Protein AF-A0A4D4LGY1-F1 (afdb_monomer_lite)

Organism: Streptomyces violaceusniger (NCBI:txid68280)

Sequence (122 aa):
MWTHLVQRSRDEGATWTLACTGMALPALASASRWLAARYPGDAFDVHAEILSGFLSALADIDLNRPRVLVRLRWAAYRAGHAALAEALDAPTPVASGFHSSPPRPRGAIRTSSWPRQSASRS

pLDDT: mean 86.3, std 14.84, range [43.88, 98.12]

Structure (mmCIF, N/CA/C/O backbone):
data_AF-A0A4D4LGY1-F1
#
_entry.id   AF-A0A4D4LGY1-F1
#
loop_
_atom_site.group_PDB
_atom_site.id
_atom_site.type_symbol
_atom_site.label_atom_id
_atom_site.label_alt_id
_atom_site.label_comp_id
_atom_site.label_asym_id
_atom_site.label_entity_id
_atom_site.label_seq_id
_atom_site.pdbx_PDB_ins_code
_atom_site.Cartn_x
_atom_site.Cartn_y
_atom_site.Cartn_z
_atom_site.occupancy
_atom_site.B_iso_or_equiv
_atom_site.auth_seq_id
_atom_site.auth_comp_id
_atom_site.auth_asym_id
_atom_site.auth_atom_id
_atom_site.pdbx_PDB_model_num
ATOM 1 N N . MET A 1 1 ? -4.834 5.934 18.094 1.00 85.62 1 MET A N 1
ATOM 2 C CA . MET A 1 1 ? -5.336 6.696 16.927 1.00 85.62 1 MET A CA 1
ATOM 3 C C . MET A 1 1 ? -5.499 5.814 15.690 1.00 85.62 1 MET A C 1
ATOM 5 O O . MET A 1 1 ? -6.635 5.537 15.346 1.00 85.62 1 MET A O 1
ATOM 9 N N . TRP A 1 2 ? -4.426 5.308 15.062 1.00 93.56 2 TRP A N 1
ATOM 10 C CA . TRP A 1 2 ? -4.525 4.492 13.832 1.00 93.56 2 TRP A CA 1
ATOM 11 C C . TRP A 1 2 ? -5.443 3.274 13.942 1.00 93.56 2 TRP A C 1
ATOM 13 O O . TRP A 1 2 ? -6.208 3.028 13.025 1.00 93.56 2 TRP A O 1
ATOM 23 N N . THR A 1 3 ? -5.444 2.577 15.077 1.00 94.12 3 THR A N 1
ATOM 24 C CA . THR A 1 3 ? -6.371 1.467 15.339 1.00 94.12 3 THR A CA 1
ATOM 25 C C . THR A 1 3 ? -7.833 1.832 15.074 1.00 94.12 3 THR A C 1
ATOM 27 O O . THR A 1 3 ? -8.534 1.086 14.405 1.00 94.12 3 THR A O 1
ATOM 30 N N . HIS A 1 4 ? -8.273 3.007 15.533 1.00 93.44 4 HIS A N 1
ATOM 31 C CA . HIS A 1 4 ? -9.646 3.461 15.330 1.00 93.44 4 HIS A CA 1
ATOM 32 C C . HIS A 1 4 ? -9.931 3.769 13.855 1.00 93.44 4 HIS A C 1
ATOM 34 O O . HIS A 1 4 ? -10.965 3.373 13.341 1.00 93.44 4 HIS A O 1
ATOM 40 N N . LEU A 1 5 ? -8.997 4.412 13.152 1.00 93.81 5 LEU A N 1
ATOM 41 C CA . LEU A 1 5 ? -9.151 4.727 11.728 1.00 93.81 5 LEU A CA 1
ATOM 42 C C . LEU A 1 5 ? -9.243 3.471 10.861 1.00 93.81 5 LEU A C 1
ATOM 44 O O . LEU A 1 5 ? -10.099 3.394 9.986 1.00 93.81 5 LEU A O 1
ATOM 48 N N . VAL A 1 6 ? -8.392 2.479 11.134 1.00 95.06 6 VAL A N 1
ATOM 49 C CA . VAL A 1 6 ? -8.434 1.194 10.430 1.00 95.06 6 VAL A CA 1
ATOM 50 C C . VAL A 1 6 ? -9.745 0.467 10.722 1.00 95.06 6 VAL A C 1
ATOM 52 O O . VAL A 1 6 ? -10.345 -0.079 9.804 1.00 95.06 6 VAL A O 1
ATOM 55 N N . GLN A 1 7 ? -10.230 0.512 11.966 1.00 95.75 7 GLN A N 1
ATOM 56 C CA . GLN A 1 7 ? -11.525 -0.070 12.316 1.00 95.75 7 GLN A CA 1
ATOM 57 C C . GLN A 1 7 ? -12.671 0.591 11.530 1.00 95.75 7 GLN A C 1
ATOM 59 O O . GLN A 1 7 ? -13.415 -0.098 10.843 1.00 95.75 7 GLN A O 1
ATOM 64 N N . ARG A 1 8 ? -12.742 1.929 11.515 1.00 95.62 8 ARG A N 1
ATOM 65 C CA . ARG A 1 8 ? -13.736 2.687 10.727 1.00 95.62 8 ARG A CA 1
ATOM 66 C C . ARG A 1 8 ? -13.618 2.401 9.225 1.00 95.62 8 ARG A C 1
ATOM 68 O O . ARG A 1 8 ? -14.619 2.261 8.535 1.00 95.62 8 ARG A O 1
ATOM 75 N N . SER A 1 9 ? -12.396 2.233 8.717 1.00 96.06 9 SER A N 1
ATOM 76 C CA . SER A 1 9 ? -12.151 1.825 7.327 1.00 96.06 9 SER A CA 1
ATOM 77 C C . SER A 1 9 ? -12.774 0.477 6.976 1.00 96.06 9 SER A C 1
ATOM 79 O O . SER A 1 9 ? -13.243 0.318 5.852 1.00 96.06 9 SER A O 1
ATOM 81 N N . ARG A 1 10 ? -12.773 -0.481 7.908 1.00 95.00 10 ARG A N 1
ATOM 82 C CA . ARG A 1 10 ? -13.371 -1.809 7.714 1.00 95.00 10 ARG A CA 1
ATOM 83 C C . ARG A 1 10 ? -14.887 -1.782 7.859 1.00 95.00 10 ARG A C 1
ATOM 85 O O . ARG A 1 10 ? -15.572 -2.447 7.092 1.00 95.00 10 ARG A O 1
ATOM 92 N N . ASP A 1 11 ? -15.389 -0.990 8.801 1.00 95.62 11 ASP A N 1
ATOM 93 C CA . ASP A 1 11 ? -16.814 -0.966 9.139 1.00 95.62 11 ASP A CA 1
ATOM 94 C C . ASP A 1 11 ? -17.641 -0.095 8.174 1.00 95.62 11 ASP A C 1
ATOM 96 O O . ASP A 1 11 ? -18.798 -0.397 7.899 1.00 95.62 11 ASP A O 1
ATOM 100 N N . GLU A 1 12 ? -17.063 0.984 7.637 1.00 91.50 12 GLU A N 1
ATOM 101 C CA . GLU A 1 12 ? -17.777 1.977 6.812 1.00 91.50 12 GLU A CA 1
ATOM 102 C C . GLU A 1 12 ? -17.225 2.129 5.389 1.00 91.50 12 GLU A C 1
ATOM 104 O O . GLU A 1 12 ? -17.763 2.891 4.582 1.00 91.50 12 GLU A O 1
ATOM 109 N N . GLY A 1 13 ? -16.143 1.426 5.057 1.00 87.75 13 GLY A N 1
ATOM 110 C CA . GLY A 1 13 ? -15.651 1.310 3.688 1.00 87.75 13 GLY A CA 1
ATOM 111 C C . GLY A 1 13 ? -14.956 2.561 3.132 1.00 87.75 13 GLY A C 1
ATOM 112 O O . GLY A 1 13 ? -13.971 3.063 3.688 1.00 87.75 13 GLY A O 1
ATOM 113 N N . ALA A 1 14 ? -15.401 3.015 1.954 1.00 89.88 14 ALA A N 1
ATOM 114 C CA . ALA A 1 14 ? -14.597 3.832 1.037 1.00 89.88 14 ALA A CA 1
ATOM 115 C C . ALA A 1 14 ? -14.136 5.183 1.615 1.00 89.88 14 ALA A C 1
ATOM 117 O O . ALA A 1 14 ? -12.968 5.542 1.473 1.00 89.88 14 ALA A O 1
ATOM 118 N N . THR A 1 15 ? -15.008 5.916 2.312 1.00 96.25 15 THR A N 1
ATOM 119 C CA . THR A 1 15 ? -14.673 7.236 2.879 1.00 96.25 15 THR A CA 1
ATOM 120 C C . THR A 1 15 ? -13.505 7.153 3.859 1.00 96.25 15 THR A C 1
ATOM 122 O O . THR A 1 15 ? -12.546 7.921 3.774 1.00 96.25 15 THR A O 1
ATOM 125 N N . TRP A 1 16 ? -13.548 6.182 4.770 1.00 95.94 16 TRP A N 1
ATOM 126 C CA . TRP A 1 16 ? -12.503 5.994 5.773 1.00 95.94 16 TRP A CA 1
ATOM 127 C C . TRP A 1 16 ? -11.244 5.349 5.196 1.00 95.94 16 TRP A C 1
ATOM 129 O O . TRP A 1 16 ? -10.143 5.661 5.650 1.00 95.94 16 TRP A O 1
ATOM 139 N N . THR A 1 17 ? -11.383 4.543 4.141 1.00 96.25 17 THR A N 1
ATOM 140 C CA . THR A 1 17 ? -10.246 4.034 3.358 1.00 96.25 17 THR A CA 1
ATOM 141 C C . THR A 1 17 ? -9.466 5.185 2.721 1.00 96.25 17 THR A C 1
ATOM 143 O O . THR A 1 17 ? -8.239 5.259 2.842 1.00 96.25 17 THR A O 1
ATOM 146 N N . LEU A 1 18 ? -10.165 6.142 2.104 1.00 96.19 18 LEU A N 1
ATOM 147 C CA . LEU A 1 18 ? -9.549 7.341 1.535 1.00 96.19 18 LEU A CA 1
ATOM 148 C C . LEU A 1 18 ? -8.962 8.252 2.617 1.00 96.19 18 LEU A C 1
ATOM 150 O O . LEU A 1 18 ? -7.866 8.774 2.427 1.00 96.19 18 LEU A O 1
ATOM 154 N N . ALA A 1 19 ? -9.617 8.387 3.774 1.00 95.94 19 ALA A N 1
ATOM 155 C CA . ALA A 1 19 ? -9.066 9.133 4.906 1.00 95.94 19 ALA A CA 1
ATOM 156 C C . ALA A 1 19 ? -7.750 8.516 5.419 1.00 95.94 19 ALA A C 1
ATOM 158 O O . ALA A 1 19 ? -6.766 9.229 5.630 1.00 95.94 19 ALA A O 1
ATOM 159 N N . CYS A 1 20 ? -7.701 7.186 5.568 1.00 96.12 20 CYS A N 1
ATOM 160 C CA . CYS A 1 20 ? -6.483 6.461 5.935 1.00 96.12 20 CYS A CA 1
ATOM 161 C C . CYS A 1 20 ? -5.384 6.652 4.888 1.00 96.12 20 CYS A C 1
ATOM 163 O O . CYS A 1 20 ? -4.240 6.936 5.245 1.00 96.12 20 CYS A O 1
ATOM 165 N N . THR A 1 21 ? -5.741 6.537 3.607 1.00 96.38 21 THR A N 1
ATOM 166 C CA . THR A 1 21 ? -4.818 6.732 2.483 1.00 96.38 21 THR A CA 1
ATOM 167 C C . THR A 1 21 ? -4.246 8.146 2.501 1.00 96.38 21 THR A C 1
ATOM 169 O O . THR A 1 21 ? -3.029 8.307 2.501 1.00 96.38 21 THR A O 1
ATOM 172 N N . GLY A 1 22 ? -5.100 9.167 2.628 1.00 96.12 22 GLY A N 1
ATOM 173 C CA . GLY A 1 22 ? -4.718 10.577 2.710 1.00 96.12 22 GLY A CA 1
ATOM 174 C C . GLY A 1 22 ? -3.759 10.871 3.863 1.00 96.12 22 GLY A C 1
ATOM 175 O O . GLY A 1 22 ? -2.732 11.516 3.668 1.00 96.12 22 GLY A O 1
ATOM 176 N N . MET A 1 23 ? -4.031 10.331 5.053 1.00 96.44 23 MET A N 1
ATOM 177 C CA . MET A 1 23 ? -3.129 10.470 6.202 1.00 96.44 23 MET A CA 1
ATOM 178 C C . MET A 1 23 ? -1.806 9.714 6.031 1.00 96.44 23 MET A C 1
ATOM 180 O O . MET A 1 23 ? -0.787 10.125 6.587 1.00 96.44 23 MET A O 1
ATOM 184 N N . ALA A 1 24 ? -1.799 8.616 5.273 1.00 95.56 24 ALA A N 1
ATOM 185 C CA . ALA A 1 24 ? -0.593 7.852 4.978 1.00 95.56 24 ALA A CA 1
ATOM 186 C C . ALA A 1 24 ? 0.229 8.441 3.816 1.00 95.56 24 ALA A C 1
ATOM 188 O O . ALA A 1 24 ? 1.406 8.096 3.692 1.00 95.56 24 ALA A O 1
ATOM 189 N N . LEU A 1 25 ? -0.333 9.346 2.999 1.00 95.44 25 LEU A N 1
ATOM 190 C CA . LEU A 1 25 ? 0.313 9.884 1.793 1.00 95.44 25 LEU A CA 1
ATOM 191 C C . LEU A 1 25 ? 1.747 10.380 2.008 1.00 95.44 25 LEU A C 1
ATOM 193 O O . LEU A 1 25 ? 2.595 10.008 1.202 1.00 95.44 25 LEU A O 1
ATOM 197 N N . PRO A 1 26 ? 2.095 11.139 3.066 1.00 93.25 26 PRO A N 1
ATOM 198 C CA . PRO A 1 26 ? 3.478 11.578 3.257 1.00 93.25 26 PRO A CA 1
ATOM 199 C C . PRO A 1 26 ? 4.456 10.403 3.410 1.00 93.25 26 PRO A C 1
ATOM 201 O O . PRO A 1 26 ? 5.582 10.434 2.909 1.00 93.25 26 PRO A O 1
ATOM 204 N N . ALA A 1 27 ? 4.018 9.333 4.080 1.00 90.62 27 ALA A N 1
ATOM 205 C CA . ALA A 1 27 ? 4.812 8.126 4.259 1.00 90.62 27 ALA A CA 1
ATOM 206 C C . ALA A 1 27 ? 4.909 7.302 2.968 1.00 90.62 27 ALA A C 1
ATOM 208 O O . ALA A 1 27 ? 5.993 6.803 2.657 1.00 90.62 27 ALA A O 1
ATOM 209 N N . LEU A 1 28 ? 3.806 7.192 2.223 1.00 93.19 28 LEU A N 1
ATOM 210 C CA . LEU A 1 28 ? 3.756 6.490 0.941 1.00 93.19 28 LEU A CA 1
ATOM 211 C C . LEU A 1 28 ? 4.593 7.219 -0.113 1.00 93.19 28 LEU A C 1
ATOM 213 O O . LEU A 1 28 ? 5.465 6.603 -0.706 1.00 93.19 28 LEU A O 1
ATOM 217 N N . ALA A 1 29 ? 4.450 8.540 -0.247 1.00 94.06 29 ALA A N 1
ATOM 218 C CA . ALA A 1 29 ? 5.216 9.362 -1.183 1.00 94.06 29 ALA A CA 1
ATOM 219 C C . ALA A 1 29 ? 6.733 9.238 -0.967 1.00 94.06 29 ALA A C 1
ATOM 221 O O . ALA A 1 29 ? 7.502 9.188 -1.925 1.00 94.06 29 ALA A O 1
ATOM 222 N N . SER A 1 30 ? 7.181 9.142 0.289 1.00 93.12 30 SER A N 1
ATOM 223 C CA . SER A 1 30 ? 8.588 8.883 0.612 1.00 93.12 30 SER A CA 1
ATOM 224 C C . SER A 1 30 ? 9.072 7.527 0.078 1.00 93.12 30 SER A C 1
ATOM 226 O O . SER A 1 30 ? 10.163 7.467 -0.488 1.00 93.12 30 SER A O 1
ATOM 228 N N . ALA A 1 31 ? 8.283 6.460 0.234 1.00 91.94 31 ALA A N 1
ATOM 229 C CA . ALA A 1 31 ? 8.618 5.133 -0.285 1.00 91.94 31 ALA A CA 1
ATOM 230 C C . ALA A 1 31 ? 8.547 5.089 -1.820 1.00 91.94 31 ALA A C 1
ATOM 232 O O . ALA A 1 31 ? 9.486 4.622 -2.460 1.00 91.94 31 ALA A O 1
ATOM 233 N N . SER A 1 32 ? 7.485 5.655 -2.397 1.00 93.00 32 SER A N 1
ATOM 234 C CA . SER A 1 32 ? 7.266 5.786 -3.837 1.00 93.00 32 SER A CA 1
ATOM 235 C C . SER A 1 32 ? 8.437 6.466 -4.526 1.00 93.00 32 SER A C 1
ATOM 237 O O . SER A 1 32 ? 8.997 5.903 -5.454 1.00 93.00 32 SER A O 1
ATOM 239 N N . ARG A 1 33 ? 8.900 7.618 -4.024 1.00 94.69 33 ARG A N 1
ATOM 240 C CA . ARG A 1 33 ? 10.061 8.317 -4.600 1.00 94.69 33 ARG A CA 1
ATOM 241 C C . ARG A 1 33 ? 11.331 7.467 -4.592 1.00 94.69 33 ARG A C 1
ATOM 243 O O . ARG A 1 33 ? 12.112 7.534 -5.535 1.00 94.69 33 ARG A O 1
ATOM 250 N N . TRP A 1 34 ? 11.560 6.699 -3.528 1.00 94.69 34 TRP A N 1
ATOM 251 C CA . TRP A 1 34 ? 12.754 5.861 -3.414 1.00 94.69 34 TRP A CA 1
ATOM 252 C C . TRP A 1 34 ? 12.699 4.646 -4.349 1.00 94.69 34 TRP A C 1
ATOM 254 O O . TRP A 1 34 ? 13.708 4.331 -4.984 1.00 94.69 34 TRP A O 1
ATOM 264 N N . LEU A 1 35 ? 11.537 3.995 -4.448 1.00 93.44 35 LEU A N 1
ATOM 265 C CA . LEU A 1 35 ? 11.321 2.827 -5.305 1.00 93.44 35 LEU A CA 1
ATOM 266 C C . LEU A 1 35 ? 11.258 3.208 -6.789 1.00 93.44 35 LEU A C 1
ATOM 268 O O . LEU A 1 35 ? 11.963 2.608 -7.592 1.00 93.44 35 LEU A O 1
ATOM 272 N N . ALA A 1 36 ? 10.504 4.250 -7.145 1.00 94.06 36 ALA A N 1
ATOM 273 C CA . ALA A 1 36 ? 10.376 4.731 -8.521 1.00 94.06 36 ALA A CA 1
ATOM 274 C C . ALA A 1 36 ? 11.726 5.135 -9.128 1.00 94.06 36 ALA A C 1
ATOM 276 O O . ALA A 1 36 ? 11.979 4.862 -10.292 1.00 94.06 36 ALA A O 1
ATOM 277 N N . ALA A 1 37 ? 12.638 5.705 -8.332 1.00 94.62 37 ALA A N 1
ATOM 278 C CA . ALA A 1 37 ? 13.987 6.043 -8.793 1.00 94.62 37 ALA A CA 1
ATOM 279 C C . ALA A 1 37 ? 14.846 4.823 -9.193 1.00 94.62 37 ALA A C 1
ATOM 281 O O . ALA A 1 37 ? 15.921 5.001 -9.759 1.00 94.62 37 ALA A O 1
ATOM 282 N N . ARG A 1 38 ? 14.418 3.602 -8.850 1.00 93.12 38 ARG A N 1
ATOM 283 C CA . ARG A 1 38 ? 15.118 2.336 -9.128 1.00 93.12 38 ARG A CA 1
ATOM 284 C C . ARG A 1 38 ? 14.329 1.421 -10.062 1.00 93.12 38 ARG A C 1
ATOM 286 O O . ARG A 1 38 ? 14.852 0.382 -10.449 1.00 93.12 38 ARG A O 1
ATOM 293 N N . TYR A 1 39 ? 13.088 1.779 -10.382 1.00 90.94 39 TYR A N 1
ATOM 294 C CA . TYR A 1 39 ? 12.192 0.938 -11.157 1.00 90.94 39 TYR A CA 1
ATOM 295 C C . TYR A 1 39 ? 12.523 1.053 -12.654 1.00 90.94 39 TYR A C 1
ATOM 297 O O . TYR A 1 39 ? 12.628 2.174 -13.151 1.00 90.94 39 TYR A O 1
ATOM 305 N N . PRO A 1 40 ? 12.715 -0.067 -13.377 1.00 89.12 40 PRO A N 1
ATOM 306 C CA . PRO A 1 40 ? 13.134 -0.035 -14.781 1.00 89.12 40 PRO A CA 1
ATOM 307 C C . PRO A 1 40 ? 11.997 0.315 -15.761 1.00 89.12 40 PRO A C 1
ATOM 309 O O . PRO A 1 40 ? 12.275 0.632 -16.916 1.00 89.12 40 PRO A O 1
ATOM 312 N N . GLY A 1 41 ? 10.735 0.239 -15.317 1.00 88.50 41 GLY A N 1
ATOM 313 C CA . GLY A 1 41 ? 9.532 0.521 -16.109 1.00 88.50 41 GLY A CA 1
ATOM 314 C C . GLY A 1 41 ? 8.851 1.847 -15.756 1.00 88.50 41 GLY A C 1
ATOM 315 O O . GLY A 1 41 ? 9.494 2.799 -15.314 1.00 88.50 41 GLY A O 1
ATOM 316 N N . ASP A 1 42 ? 7.529 1.906 -15.936 1.00 90.88 42 ASP A N 1
ATOM 317 C CA . ASP A 1 42 ? 6.743 3.074 -15.544 1.00 90.88 42 ASP A CA 1
ATOM 318 C C . ASP A 1 42 ? 6.682 3.186 -14.010 1.00 90.88 42 ASP A C 1
ATOM 320 O O . ASP A 1 42 ? 6.361 2.235 -13.296 1.00 90.88 42 ASP A O 1
ATOM 324 N N . ALA A 1 43 ? 6.969 4.376 -13.479 1.00 91.62 43 ALA A N 1
ATOM 325 C CA . ALA A 1 43 ? 6.851 4.656 -12.053 1.00 91.62 43 ALA A CA 1
ATOM 326 C C . ALA A 1 43 ? 5.417 4.451 -11.530 1.00 91.62 43 ALA A C 1
ATOM 328 O O . ALA A 1 43 ? 5.232 4.181 -10.342 1.00 91.62 43 ALA A O 1
ATOM 329 N N . PHE A 1 44 ? 4.397 4.571 -12.387 1.00 93.56 44 PHE A N 1
ATOM 330 C CA . PHE A 1 44 ? 3.015 4.298 -11.998 1.00 93.56 44 PHE A CA 1
ATOM 331 C C . PHE A 1 44 ? 2.776 2.836 -11.614 1.00 93.56 44 PHE A C 1
ATOM 333 O O . PHE A 1 44 ? 1.983 2.603 -10.699 1.00 93.56 44 PHE A O 1
ATOM 340 N N . ASP A 1 45 ? 3.502 1.886 -12.206 1.00 93.75 45 ASP A N 1
ATOM 341 C CA . ASP A 1 45 ? 3.372 0.464 -11.874 1.00 93.75 45 ASP A CA 1
ATOM 342 C C . ASP A 1 45 ? 3.786 0.224 -10.417 1.00 93.75 45 ASP A C 1
ATOM 344 O O . ASP A 1 45 ? 3.015 -0.291 -9.607 1.00 93.75 45 ASP A O 1
ATOM 348 N N . VAL A 1 46 ? 4.962 0.720 -10.017 1.00 95.81 46 VAL A N 1
ATOM 349 C CA . VAL A 1 46 ? 5.416 0.576 -8.626 1.00 95.81 46 VAL A CA 1
ATOM 350 C C . VAL A 1 46 ? 4.573 1.400 -7.647 1.00 95.81 46 VAL A C 1
ATOM 352 O O . VAL A 1 46 ? 4.386 0.998 -6.499 1.00 95.81 46 VAL A O 1
ATOM 355 N N . HIS A 1 47 ? 4.018 2.542 -8.068 1.00 95.69 47 HIS A N 1
ATOM 356 C CA . HIS A 1 47 ? 3.077 3.301 -7.240 1.00 95.69 47 HIS A CA 1
ATOM 357 C C . HIS A 1 47 ? 1.785 2.522 -6.970 1.00 95.69 47 HIS A C 1
ATOM 359 O O . HIS A 1 47 ? 1.301 2.543 -5.833 1.00 95.69 47 HIS A O 1
ATOM 365 N N . ALA A 1 48 ? 1.247 1.842 -7.986 1.00 96.69 48 ALA A N 1
ATOM 366 C CA . ALA A 1 48 ? 0.062 1.006 -7.855 1.00 96.69 48 ALA A CA 1
ATOM 367 C C . ALA A 1 48 ? 0.312 -0.144 -6.874 1.00 96.69 48 ALA A C 1
ATOM 369 O O . ALA A 1 48 ? -0.498 -0.351 -5.973 1.00 96.69 48 ALA A O 1
ATOM 370 N N . GLU A 1 49 ? 1.470 -0.800 -6.952 1.00 97.88 49 GLU A N 1
ATOM 371 C CA . GLU A 1 49 ? 1.833 -1.896 -6.047 1.00 97.88 49 GLU A CA 1
ATOM 372 C C . GLU A 1 49 ? 2.034 -1.438 -4.596 1.00 97.88 49 GLU A C 1
ATOM 374 O O . GLU A 1 49 ? 1.567 -2.083 -3.654 1.00 97.88 49 GLU A O 1
ATOM 379 N N . ILE A 1 50 ? 2.647 -0.270 -4.381 1.00 97.94 50 ILE A N 1
ATOM 380 C CA . ILE A 1 50 ? 2.755 0.328 -3.039 1.00 97.94 50 ILE A CA 1
ATOM 381 C C . ILE A 1 50 ? 1.363 0.608 -2.459 1.00 97.94 50 ILE A C 1
ATOM 383 O O . ILE A 1 50 ? 1.101 0.295 -1.292 1.00 97.94 50 ILE A O 1
ATOM 387 N N . LEU A 1 51 ? 0.471 1.208 -3.253 1.00 97.38 51 LEU A N 1
ATOM 388 C CA . LEU A 1 51 ? -0.888 1.518 -2.817 1.00 97.38 51 LEU A CA 1
ATOM 389 C C . LEU A 1 51 ? -1.699 0.239 -2.569 1.00 97.38 51 LEU A C 1
ATOM 391 O O . LEU A 1 51 ? -2.365 0.133 -1.542 1.00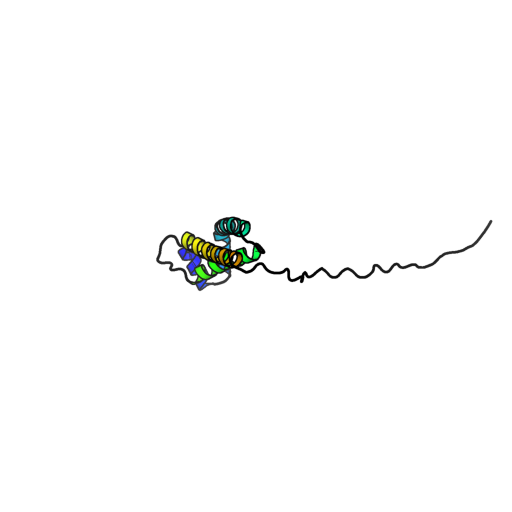 97.38 51 LEU A O 1
ATOM 395 N N . SER A 1 52 ? -1.588 -0.749 -3.454 1.00 97.88 52 SER A N 1
ATOM 396 C CA . SER A 1 52 ? -2.214 -2.066 -3.321 1.00 97.88 52 SER A CA 1
ATOM 397 C C . SER A 1 52 ? -1.773 -2.765 -2.032 1.00 97.88 52 SER A C 1
ATOM 399 O O . SER A 1 52 ? -2.609 -3.215 -1.244 1.00 97.88 52 SER A O 1
ATOM 401 N N . GLY A 1 53 ? -0.470 -2.754 -1.727 1.00 97.94 53 GLY A N 1
ATOM 402 C CA . GLY A 1 53 ? 0.072 -3.296 -0.480 1.00 97.94 53 GLY A CA 1
ATOM 403 C C . GLY A 1 53 ? -0.425 -2.568 0.772 1.00 97.94 53 GLY A C 1
ATOM 404 O O . GLY A 1 53 ? -0.674 -3.203 1.800 1.00 97.94 53 GLY A O 1
ATOM 405 N N . PHE A 1 54 ? -0.611 -1.246 0.702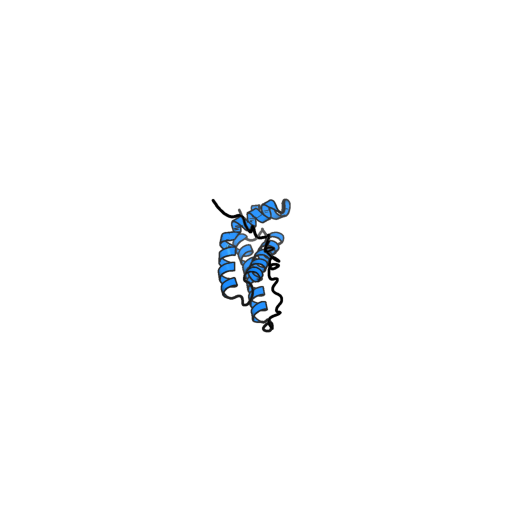 1.00 97.94 54 PHE A N 1
ATOM 406 C CA . PHE A 1 54 ? -1.226 -0.477 1.786 1.00 97.94 54 PHE A CA 1
ATOM 407 C C . PHE A 1 54 ? -2.693 -0.868 2.003 1.00 97.94 54 PHE A C 1
ATOM 409 O O . PHE A 1 54 ? -3.080 -1.142 3.139 1.00 97.94 54 PHE A O 1
ATOM 416 N N . LEU A 1 55 ? -3.495 -0.910 0.935 1.00 97.12 55 LEU A N 1
ATOM 417 C CA . LEU A 1 55 ? -4.926 -1.223 0.996 1.00 97.12 55 LEU A CA 1
ATOM 418 C C . LEU A 1 55 ? -5.176 -2.664 1.457 1.00 97.12 55 LEU A C 1
ATOM 420 O O . LEU A 1 55 ? -6.025 -2.894 2.316 1.00 97.12 55 LEU A O 1
ATOM 424 N N . SER A 1 56 ? -4.374 -3.613 0.974 1.00 97.69 56 SER A N 1
ATOM 425 C CA . SER A 1 56 ? -4.416 -5.009 1.423 1.00 97.69 56 SER A CA 1
ATOM 426 C C . SER A 1 56 ? -4.104 -5.114 2.918 1.00 97.69 56 SER A C 1
ATOM 428 O O . SER A 1 56 ? -4.830 -5.738 3.687 1.00 97.69 56 SER A O 1
ATOM 430 N N . ALA A 1 57 ? -3.061 -4.420 3.385 1.00 97.25 57 ALA A N 1
ATOM 431 C CA . ALA A 1 57 ? -2.741 -4.398 4.807 1.00 97.25 57 ALA A CA 1
ATOM 432 C C . ALA A 1 57 ? -3.821 -3.700 5.642 1.00 97.25 57 ALA A C 1
ATOM 434 O O . ALA A 1 57 ? -4.064 -4.104 6.775 1.00 97.25 57 ALA A O 1
ATOM 435 N N . LEU A 1 58 ? -4.479 -2.671 5.110 1.00 96.56 58 LEU A N 1
ATOM 436 C CA . LEU A 1 58 ? -5.574 -1.982 5.787 1.00 96.56 58 LEU A CA 1
ATOM 437 C C . LEU A 1 58 ? -6.738 -2.945 6.088 1.00 96.56 58 LEU A C 1
ATOM 439 O O . LEU A 1 58 ? -7.276 -2.929 7.201 1.00 96.56 58 LEU A O 1
ATOM 443 N N . ALA A 1 59 ? -7.052 -3.841 5.150 1.00 96.00 59 ALA A N 1
ATOM 444 C CA . ALA A 1 59 ? -8.071 -4.875 5.319 1.00 96.00 59 ALA A CA 1
ATOM 445 C C . ALA A 1 59 ? -7.708 -5.902 6.408 1.00 96.00 59 ALA A C 1
ATOM 447 O O . ALA A 1 59 ? -8.551 -6.201 7.251 1.00 96.00 59 ALA A O 1
ATOM 448 N N . ASP A 1 60 ? -6.442 -6.333 6.489 1.00 96.25 60 ASP A N 1
ATOM 449 C CA . ASP A 1 60 ? -6.089 -7.550 7.246 1.00 96.25 60 ASP A CA 1
ATOM 450 C C . ASP A 1 60 ? -5.194 -7.340 8.478 1.00 96.25 60 ASP A C 1
ATOM 452 O O . ASP A 1 60 ? -4.990 -8.254 9.278 1.00 96.25 60 ASP A O 1
ATOM 456 N N . ILE A 1 61 ? -4.626 -6.146 8.679 1.00 96.56 61 ILE A N 1
ATOM 457 C CA . ILE A 1 61 ? -3.666 -5.933 9.765 1.00 96.56 61 ILE A CA 1
ATOM 458 C C . ILE A 1 61 ? -4.259 -6.210 11.161 1.00 96.56 61 ILE A C 1
ATOM 460 O O . ILE A 1 61 ? -5.324 -5.714 11.527 1.00 96.56 61 ILE A O 1
ATOM 464 N N . ASP A 1 62 ? -3.532 -6.977 11.973 1.00 95.75 62 ASP A N 1
ATOM 465 C CA . ASP A 1 62 ? -3.876 -7.206 13.381 1.00 95.75 62 ASP A CA 1
ATOM 466 C C . ASP A 1 62 ? -3.732 -5.911 14.199 1.00 95.75 62 ASP A C 1
ATOM 468 O O . ASP A 1 62 ? -2.626 -5.372 14.334 1.00 95.75 62 ASP A O 1
ATOM 472 N N . LEU A 1 63 ? -4.846 -5.429 14.750 1.00 95.69 63 LEU A N 1
ATOM 473 C CA . LEU A 1 63 ? -4.940 -4.184 15.511 1.00 95.69 63 LEU A CA 1
ATOM 474 C C . LEU A 1 63 ? -4.530 -4.317 16.983 1.00 95.69 63 LEU A C 1
ATOM 476 O O . LEU A 1 63 ? -4.307 -3.294 17.634 1.00 95.69 63 LEU A O 1
ATOM 480 N N . ASN A 1 64 ? -4.368 -5.543 17.490 1.00 95.56 64 ASN A N 1
ATOM 481 C CA . ASN A 1 64 ? -3.933 -5.796 18.866 1.00 95.56 64 ASN A CA 1
ATOM 482 C C . ASN A 1 64 ? -2.427 -5.588 19.052 1.00 95.56 64 ASN A C 1
ATOM 484 O O . ASN A 1 64 ? -1.937 -5.494 20.177 1.00 95.56 64 ASN A O 1
ATOM 488 N N . ARG A 1 65 ? -1.668 -5.500 17.953 1.00 92.75 65 ARG A N 1
ATOM 489 C CA . 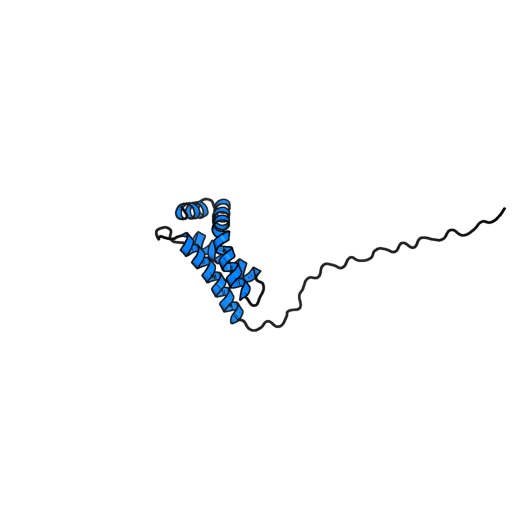ARG A 1 65 ? -0.229 -5.239 18.010 1.00 92.75 65 ARG A CA 1
ATOM 490 C C . ARG A 1 65 ? 0.084 -3.752 17.868 1.00 92.75 65 ARG A C 1
ATOM 492 O O . ARG A 1 65 ? -0.523 -3.056 17.050 1.00 92.75 65 ARG A O 1
ATOM 499 N N . PRO A 1 66 ? 1.100 -3.261 18.595 1.00 93.12 66 PRO A N 1
ATOM 500 C CA . PRO A 1 66 ? 1.485 -1.862 18.539 1.00 93.12 66 PRO A CA 1
ATOM 501 C C . PRO A 1 66 ? 2.037 -1.468 17.159 1.00 93.12 66 PRO A C 1
ATOM 503 O O . PRO A 1 66 ? 2.412 -2.303 16.333 1.00 93.12 66 PRO A O 1
ATOM 506 N N . ARG A 1 67 ? 2.153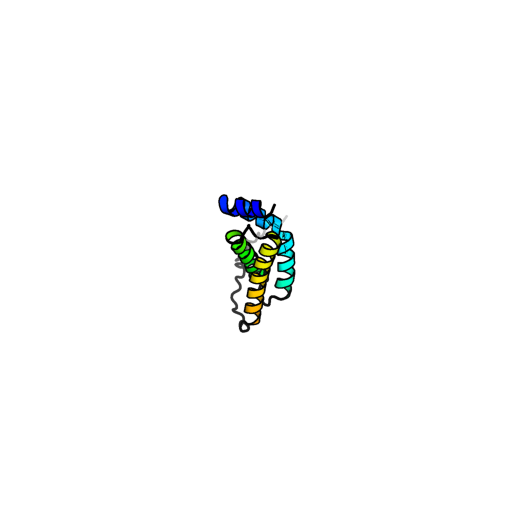 -0.150 16.942 1.00 94.19 67 ARG A N 1
ATOM 507 C CA . ARG A 1 67 ? 2.775 0.469 15.753 1.00 94.19 67 ARG A CA 1
ATOM 508 C C . ARG A 1 67 ? 2.051 0.164 14.429 1.00 94.19 67 ARG A C 1
ATOM 510 O O . ARG A 1 67 ? 2.699 -0.043 13.405 1.00 94.19 67 ARG A O 1
ATOM 517 N N . VAL A 1 68 ? 0.715 0.204 14.439 1.00 95.50 68 VAL A N 1
ATOM 518 C CA . VAL A 1 68 ? -0.150 -0.039 13.263 1.00 95.50 68 VAL A CA 1
ATOM 519 C C . VAL A 1 68 ? 0.323 0.723 12.019 1.00 95.50 68 VAL A C 1
ATOM 521 O O . VAL A 1 68 ? 0.583 0.094 11.002 1.00 95.50 68 VAL A O 1
ATOM 524 N N . LEU A 1 69 ? 0.548 2.041 12.107 1.00 93.31 69 LEU A N 1
ATOM 525 C CA . LEU A 1 69 ? 1.026 2.834 10.962 1.00 93.31 69 LEU A CA 1
ATOM 526 C C . LEU A 1 69 ? 2.364 2.337 10.399 1.00 93.31 69 LEU A C 1
ATOM 528 O O . LEU A 1 69 ? 2.531 2.240 9.189 1.00 93.31 69 LEU A O 1
ATOM 532 N N . VAL A 1 70 ? 3.327 2.020 11.267 1.00 95.50 70 VAL A N 1
ATOM 533 C CA . VAL A 1 70 ? 4.650 1.544 10.832 1.00 95.50 70 VAL A CA 1
ATOM 534 C C . VAL A 1 70 ? 4.513 0.226 10.080 1.00 95.50 70 VAL A C 1
ATOM 536 O O . VAL A 1 70 ? 5.156 0.031 9.054 1.00 95.50 70 VAL A O 1
ATOM 539 N N . ARG A 1 71 ? 3.646 -0.665 10.565 1.00 96.75 71 ARG A N 1
ATOM 540 C CA . ARG A 1 71 ? 3.375 -1.956 9.931 1.00 96.75 71 ARG A CA 1
ATOM 541 C C . ARG A 1 71 ? 2.622 -1.806 8.606 1.00 96.75 71 ARG A C 1
ATOM 543 O O . ARG A 1 71 ? 2.993 -2.476 7.650 1.00 96.75 71 ARG A O 1
ATOM 550 N N . LEU A 1 72 ? 1.645 -0.899 8.524 1.00 96.88 72 LEU A N 1
ATOM 551 C CA . LEU A 1 72 ? 0.973 -0.541 7.266 1.00 96.88 72 LEU A CA 1
ATOM 552 C C . LEU A 1 72 ? 1.978 -0.009 6.237 1.00 96.88 72 LEU A C 1
ATOM 554 O O . LEU A 1 72 ? 2.033 -0.495 5.111 1.00 96.88 72 LEU A O 1
ATOM 558 N N . ARG A 1 73 ? 2.841 0.932 6.644 1.00 96.44 73 ARG A N 1
ATOM 559 C CA . ARG A 1 73 ? 3.911 1.468 5.792 1.00 96.44 73 ARG A CA 1
ATOM 560 C C . ARG A 1 73 ? 4.855 0.363 5.314 1.00 96.44 73 ARG A C 1
ATOM 562 O O . ARG A 1 73 ? 5.237 0.353 4.150 1.00 96.44 73 ARG A O 1
ATOM 569 N N . TRP A 1 74 ? 5.236 -0.558 6.196 1.00 97.31 74 TRP A N 1
ATOM 570 C CA . TRP A 1 74 ? 6.100 -1.683 5.835 1.00 97.31 74 TRP A CA 1
ATOM 571 C C . TRP A 1 74 ? 5.435 -2.667 4.876 1.00 97.31 74 TRP A C 1
ATOM 573 O O . TRP A 1 74 ? 6.117 -3.225 4.023 1.00 97.31 74 TRP A O 1
ATOM 583 N N . ALA A 1 75 ? 4.127 -2.894 4.988 1.00 98.00 75 ALA A N 1
ATOM 584 C CA . ALA A 1 75 ? 3.402 -3.714 4.025 1.00 98.00 75 ALA A CA 1
ATOM 585 C C . ALA A 1 75 ? 3.395 -3.067 2.633 1.00 98.00 75 ALA A C 1
ATOM 587 O O . ALA A 1 75 ? 3.776 -3.721 1.667 1.00 98.00 75 ALA A O 1
ATOM 588 N N . ALA A 1 76 ? 3.094 -1.768 2.561 1.00 97.50 76 ALA A N 1
ATOM 589 C CA . ALA A 1 76 ? 3.151 -0.986 1.327 1.00 97.50 76 ALA A CA 1
ATOM 590 C C . ALA A 1 76 ? 4.553 -1.000 0.690 1.00 97.50 76 ALA A C 1
ATOM 592 O O . ALA A 1 76 ? 4.710 -1.282 -0.495 1.00 97.50 76 ALA A O 1
ATOM 593 N N . TYR A 1 77 ? 5.595 -0.757 1.494 1.00 97.31 77 TYR A N 1
ATOM 594 C CA . TYR A 1 77 ? 6.980 -0.798 1.026 1.00 97.31 77 TYR A CA 1
ATOM 595 C C . TYR A 1 77 ? 7.373 -2.181 0.499 1.00 97.31 77 TYR A C 1
ATOM 597 O O . TYR A 1 77 ? 8.007 -2.266 -0.545 1.00 97.31 77 TYR A O 1
ATOM 605 N N . ARG A 1 78 ? 7.001 -3.265 1.196 1.00 97.69 78 ARG A N 1
ATOM 606 C CA . ARG A 1 78 ? 7.329 -4.630 0.756 1.00 97.69 78 ARG A CA 1
ATOM 607 C C . ARG A 1 78 ? 6.650 -4.993 -0.557 1.00 97.69 78 ARG A C 1
ATOM 609 O O . ARG A 1 78 ? 7.301 -5.631 -1.369 1.00 97.69 78 ARG A O 1
ATOM 616 N N . ALA A 1 79 ? 5.401 -4.578 -0.765 1.00 98.12 79 ALA A N 1
ATOM 617 C CA . ALA A 1 79 ? 4.711 -4.794 -2.034 1.00 98.12 79 ALA A CA 1
ATOM 618 C C . ALA A 1 79 ? 5.447 -4.092 -3.187 1.00 98.12 79 ALA A C 1
ATOM 620 O O . ALA A 1 79 ? 5.870 -4.744 -4.134 1.00 98.12 79 ALA A O 1
ATOM 621 N N . GLY A 1 80 ? 5.739 -2.795 -3.046 1.00 97.00 80 GLY A N 1
ATOM 622 C CA . GLY A 1 80 ? 6.501 -2.065 -4.064 1.00 97.00 80 GLY A CA 1
ATOM 623 C C . GLY A 1 80 ? 7.936 -2.573 -4.259 1.00 97.00 80 GLY A C 1
ATOM 624 O O . GLY A 1 80 ? 8.453 -2.565 -5.370 1.00 97.00 80 GLY A O 1
ATOM 625 N N . HIS A 1 81 ? 8.594 -3.041 -3.197 1.00 97.44 81 HIS A N 1
ATOM 626 C CA . HIS A 1 81 ? 9.923 -3.643 -3.298 1.00 97.44 81 HIS A CA 1
ATOM 627 C C . HIS A 1 81 ? 9.887 -5.016 -3.981 1.00 97.44 81 HIS A C 1
ATOM 629 O O . HIS A 1 81 ? 10.824 -5.354 -4.698 1.00 97.44 81 HIS A O 1
ATOM 635 N N . ALA A 1 82 ? 8.839 -5.813 -3.762 1.00 97.44 82 ALA A N 1
ATOM 636 C CA . ALA A 1 82 ? 8.643 -7.073 -4.472 1.00 97.44 82 ALA A CA 1
ATOM 637 C C . ALA A 1 82 ? 8.436 -6.819 -5.969 1.00 97.44 82 ALA A C 1
ATOM 639 O O . ALA A 1 82 ? 9.123 -7.435 -6.773 1.00 97.44 82 ALA A O 1
ATOM 640 N N . ALA A 1 83 ? 7.607 -5.832 -6.320 1.00 96.12 83 ALA A N 1
ATOM 641 C CA . ALA A 1 83 ? 7.424 -5.402 -7.704 1.00 96.12 83 ALA A CA 1
ATOM 642 C C . ALA A 1 83 ? 8.736 -4.916 -8.337 1.00 96.12 83 ALA A C 1
ATOM 644 O O . ALA A 1 83 ? 9.053 -5.262 -9.468 1.00 96.12 83 ALA A O 1
ATOM 645 N N . LEU A 1 84 ? 9.540 -4.142 -7.598 1.00 95.44 84 LEU A N 1
ATOM 646 C CA . LEU A 1 84 ? 10.866 -3.730 -8.060 1.00 95.44 84 LEU A CA 1
ATOM 647 C C . LEU A 1 84 ? 11.780 -4.934 -8.318 1.00 95.44 84 LEU A C 1
ATOM 649 O O . LEU A 1 84 ? 12.459 -4.962 -9.337 1.00 95.44 84 LEU A O 1
ATOM 653 N N . ALA A 1 85 ? 11.818 -5.903 -7.402 1.00 95.31 85 ALA A N 1
ATOM 654 C CA . ALA A 1 85 ? 12.628 -7.105 -7.571 1.00 95.31 85 ALA A CA 1
ATOM 655 C C . ALA A 1 85 ? 12.181 -7.905 -8.804 1.00 95.31 85 ALA A C 1
ATOM 657 O O . ALA A 1 85 ? 13.008 -8.223 -9.650 1.00 95.31 85 ALA A O 1
ATOM 658 N N . GLU A 1 86 ? 10.874 -8.127 -8.956 1.00 93.94 86 GLU A N 1
ATOM 659 C CA . GLU A 1 86 ? 10.295 -8.798 -10.122 1.00 93.94 86 GLU A CA 1
ATOM 660 C C . GLU A 1 86 ? 10.636 -8.074 -11.430 1.00 93.94 86 GLU A C 1
ATOM 662 O O . GLU A 1 86 ? 11.055 -8.705 -12.395 1.00 93.94 86 GLU A O 1
ATOM 667 N N . ALA A 1 87 ? 10.530 -6.744 -11.460 1.00 91.94 87 ALA A N 1
ATOM 668 C CA . ALA A 1 87 ? 10.841 -5.952 -12.645 1.00 91.94 87 ALA A CA 1
ATOM 669 C C . ALA A 1 87 ? 12.333 -5.982 -13.023 1.00 91.94 87 ALA A C 1
ATOM 671 O O . ALA A 1 87 ? 12.665 -5.851 -14.199 1.00 91.94 87 ALA A O 1
ATOM 672 N N . LEU A 1 88 ? 13.231 -6.132 -12.045 1.00 91.44 88 LEU A N 1
ATOM 673 C CA . LEU A 1 88 ? 14.670 -6.280 -12.286 1.00 91.44 88 LEU A CA 1
ATOM 674 C C . LEU A 1 88 ? 15.041 -7.694 -12.752 1.00 91.44 88 LEU A C 1
ATOM 676 O O . LEU A 1 88 ? 15.970 -7.838 -13.545 1.00 91.44 88 LEU A O 1
ATOM 680 N N . ASP A 1 89 ? 14.316 -8.709 -12.280 1.00 91.88 89 ASP A N 1
ATOM 681 C CA . ASP A 1 89 ? 14.488 -10.105 -12.698 1.00 91.88 89 ASP A CA 1
ATOM 682 C C . ASP A 1 89 ? 13.800 -10.404 -14.045 1.00 91.88 89 ASP A C 1
ATOM 684 O O . ASP A 1 89 ? 14.100 -11.409 -14.699 1.00 91.88 89 ASP A O 1
ATOM 688 N N . ALA A 1 90 ? 12.881 -9.539 -14.483 1.00 85.19 90 ALA A N 1
ATOM 689 C CA . ALA A 1 90 ? 12.157 -9.701 -15.733 1.00 85.19 90 ALA A CA 1
ATOM 690 C C . ALA A 1 90 ? 13.101 -9.634 -16.954 1.00 85.19 90 ALA A C 1
ATOM 692 O O . ALA A 1 90 ? 13.967 -8.756 -17.039 1.00 85.19 90 ALA A O 1
ATOM 693 N N . PRO A 1 91 ? 12.916 -10.510 -17.962 1.00 76.44 91 PRO A N 1
ATOM 694 C CA . PRO A 1 91 ? 13.632 -10.403 -19.229 1.00 76.44 91 PRO A CA 1
ATOM 695 C C . PRO A 1 91 ? 13.421 -9.023 -19.859 1.00 76.44 91 PRO A C 1
ATOM 697 O O . PRO A 1 91 ? 12.294 -8.528 -19.885 1.00 76.44 91 PRO A O 1
ATOM 700 N N . THR A 1 92 ? 14.484 -8.418 -20.406 1.00 66.62 92 THR A N 1
ATOM 701 C CA . THR A 1 92 ? 14.405 -7.098 -21.049 1.00 66.62 92 THR A CA 1
ATOM 702 C C . THR A 1 92 ? 13.312 -7.108 -22.125 1.00 66.62 92 THR A C 1
ATOM 704 O O . THR A 1 92 ? 13.445 -7.845 -23.109 1.00 66.62 92 THR A O 1
ATOM 707 N N . PRO A 1 93 ? 12.234 -6.318 -21.974 1.00 63.88 93 PRO A N 1
ATOM 708 C CA . PRO A 1 93 ? 11.156 -6.315 -22.946 1.00 63.88 93 PRO A CA 1
ATOM 709 C C . PRO A 1 93 ? 11.677 -5.788 -24.283 1.00 63.88 93 PRO A C 1
ATOM 711 O O . PRO A 1 93 ? 12.223 -4.685 -24.357 1.00 63.88 93 PRO A O 1
ATOM 714 N N . VAL A 1 94 ? 11.492 -6.551 -25.361 1.00 63.56 94 VAL A N 1
ATOM 715 C CA . VAL A 1 94 ? 11.623 -5.991 -26.711 1.00 63.56 94 VAL A CA 1
ATOM 716 C C . VAL A 1 94 ? 10.497 -4.969 -26.866 1.00 63.56 94 VAL A C 1
ATOM 718 O O . VAL A 1 94 ? 9.347 -5.279 -26.553 1.00 63.56 94 VAL A O 1
ATOM 721 N N . ALA A 1 95 ? 10.812 -3.737 -27.268 1.00 63.25 95 ALA A N 1
ATOM 722 C CA . ALA A 1 95 ? 9.825 -2.661 -27.313 1.00 63.25 95 ALA A CA 1
ATOM 723 C C . ALA A 1 95 ? 8.603 -3.073 -28.156 1.00 63.25 95 ALA A C 1
ATOM 725 O O . ALA A 1 95 ? 8.689 -3.194 -29.378 1.00 63.25 95 ALA A O 1
ATOM 726 N N . SER A 1 96 ? 7.455 -3.283 -27.505 1.00 62.91 96 SER A N 1
ATOM 727 C CA . SER A 1 96 ? 6.180 -3.418 -28.203 1.00 62.91 96 SER A CA 1
ATOM 728 C C . SER A 1 96 ? 5.758 -2.020 -28.637 1.00 62.91 96 SER A C 1
ATOM 730 O O . SER A 1 96 ? 5.391 -1.187 -27.811 1.00 62.91 96 SER A O 1
ATOM 732 N N . GLY A 1 97 ? 5.877 -1.743 -29.936 1.00 64.38 97 GLY A N 1
ATOM 733 C CA . GLY A 1 97 ? 5.655 -0.434 -30.558 1.00 64.38 97 GLY A CA 1
ATOM 734 C C . GLY A 1 97 ? 4.202 0.054 -30.573 1.00 64.38 97 GLY A C 1
ATOM 735 O O . GLY A 1 97 ? 3.794 0.709 -31.530 1.00 64.38 97 GLY A O 1
ATOM 736 N N . PHE A 1 98 ? 3.403 -0.255 -29.552 1.00 63.56 98 PHE A N 1
ATOM 737 C CA . PHE A 1 98 ? 2.039 0.247 -29.423 1.00 63.56 98 PHE A CA 1
ATOM 738 C C . PHE A 1 98 ? 2.001 1.490 -28.535 1.00 63.56 98 PHE A C 1
ATOM 740 O O . PHE A 1 98 ? 1.768 1.428 -27.331 1.00 63.56 98 PHE A O 1
ATOM 747 N N . HIS A 1 99 ? 2.174 2.649 -29.167 1.00 67.06 99 HIS A N 1
ATOM 748 C CA . HIS A 1 99 ? 1.806 3.935 -28.584 1.00 67.06 99 HIS A CA 1
ATOM 749 C C . HIS A 1 99 ? 0.567 4.463 -29.303 1.00 67.06 99 HIS A C 1
ATOM 751 O O . HIS A 1 99 ? 0.553 4.600 -30.528 1.00 67.06 99 HIS A O 1
ATOM 757 N N . SER A 1 100 ? -0.481 4.772 -28.542 1.00 66.81 100 SER A N 1
ATOM 758 C CA . SER A 1 100 ? -1.665 5.437 -29.078 1.00 66.81 100 SER A CA 1
ATOM 759 C C . SER A 1 100 ? -1.316 6.905 -29.325 1.00 66.81 100 SER A C 1
ATOM 761 O O . SER A 1 100 ? -1.189 7.693 -28.390 1.00 66.81 100 SER A O 1
ATOM 763 N N . SER A 1 101 ? -1.075 7.272 -30.583 1.00 70.75 101 SER A N 1
ATOM 764 C CA . SER A 1 101 ? -0.911 8.677 -30.960 1.00 70.75 101 SER A CA 1
ATOM 765 C C . SER A 1 101 ? -2.300 9.305 -31.130 1.00 70.75 101 SER A C 1
ATOM 767 O O . SER A 1 101 ? -3.160 8.672 -31.751 1.00 70.75 101 SER A O 1
ATOM 769 N N . PRO A 1 102 ? -2.554 10.524 -30.612 1.00 74.94 102 PRO A N 1
ATOM 770 C CA . PRO A 1 102 ? -3.832 11.202 -30.804 1.00 74.94 102 PRO A CA 1
ATOM 771 C C . PRO A 1 102 ? -4.205 11.262 -32.296 1.00 74.94 102 PRO A C 1
ATOM 773 O O . PRO A 1 102 ? -3.315 11.466 -33.131 1.00 74.94 102 PRO A O 1
ATOM 776 N N . PRO A 1 103 ? -5.493 11.112 -32.666 1.00 74.06 103 PRO A N 1
ATOM 777 C CA . PRO A 1 103 ? -5.897 11.192 -34.061 1.00 74.06 103 PRO A CA 1
ATOM 778 C C . PRO A 1 103 ? -5.468 12.543 -34.639 1.00 74.06 103 PRO A C 1
ATOM 780 O O . PRO A 1 103 ? -5.883 13.597 -34.155 1.00 74.06 103 PRO A O 1
ATOM 783 N N . ARG A 1 104 ? -4.613 12.522 -35.672 1.00 70.69 104 ARG A N 1
ATOM 784 C CA . ARG A 1 104 ? -4.197 13.748 -36.365 1.00 70.69 104 ARG A CA 1
ATOM 785 C C . ARG A 1 104 ? -5.449 14.458 -36.899 1.00 70.69 104 ARG A C 1
ATOM 787 O O . ARG A 1 104 ? -6.243 13.807 -37.586 1.00 70.69 104 ARG A O 1
ATOM 794 N N . PRO A 1 105 ? -5.635 15.765 -36.637 1.00 73.81 105 PRO A N 1
ATOM 795 C CA . PRO A 1 105 ? -6.787 16.490 -37.155 1.00 73.81 105 PRO A CA 1
ATOM 796 C C . PRO A 1 105 ? -6.755 16.474 -38.691 1.00 73.81 105 PRO A C 1
ATOM 798 O O . PRO A 1 105 ? -5.797 16.939 -39.313 1.00 73.81 105 PRO A O 1
ATOM 801 N N . ARG A 1 106 ? -7.790 15.898 -39.318 1.00 64.69 106 ARG A N 1
ATOM 802 C CA . ARG A 1 106 ? -7.950 15.909 -40.778 1.00 64.69 106 ARG A CA 1
ATOM 803 C C . ARG A 1 106 ? -8.421 17.292 -41.227 1.00 64.69 106 ARG A C 1
ATOM 805 O O . ARG A 1 106 ? -9.549 17.669 -40.945 1.00 64.69 106 ARG A O 1
ATOM 812 N N . GLY A 1 107 ? -7.561 17.976 -41.980 1.00 62.44 107 GLY A N 1
ATOM 813 C CA . GLY A 1 107 ? -7.928 18.941 -43.016 1.00 62.44 107 GLY A CA 1
ATOM 814 C C . GLY A 1 107 ? -8.687 20.187 -42.563 1.00 62.44 107 GLY A C 1
ATOM 815 O O . GLY A 1 107 ? -9.913 20.211 -42.573 1.00 62.44 107 GLY A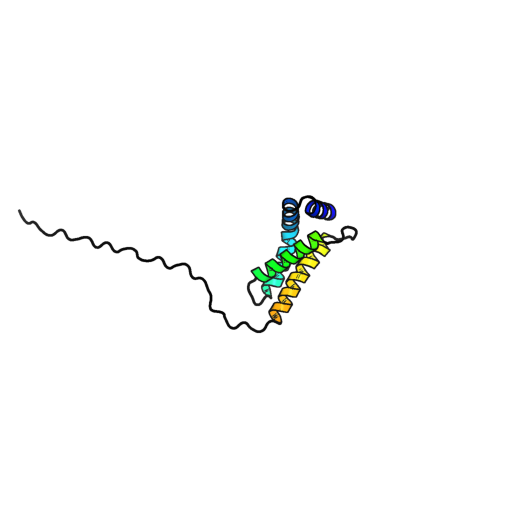 O 1
ATOM 816 N N . ALA A 1 108 ? -7.962 21.287 -42.348 1.00 64.25 108 ALA A N 1
ATOM 817 C CA . ALA A 1 108 ? -8.528 22.597 -42.646 1.00 64.25 108 ALA A CA 1
ATOM 818 C C . ALA A 1 108 ? -8.827 22.631 -44.154 1.00 64.25 108 ALA A C 1
ATOM 820 O O . ALA A 1 108 ? -7.915 22.613 -44.985 1.00 64.25 108 ALA A O 1
ATOM 821 N N . ILE A 1 109 ? -10.111 22.597 -44.508 1.00 63.91 109 ILE A N 1
ATOM 822 C CA . ILE A 1 109 ? -10.576 22.763 -45.882 1.00 63.91 109 ILE A CA 1
ATOM 823 C C . ILE A 1 109 ? -10.125 24.154 -46.327 1.00 63.91 109 ILE A C 1
ATOM 825 O O . ILE A 1 109 ? -10.630 25.169 -45.854 1.00 63.91 109 ILE A O 1
ATOM 829 N N . ARG A 1 110 ? -9.137 24.198 -47.223 1.00 59.41 110 ARG A N 1
ATOM 830 C CA . ARG A 1 110 ? -8.734 25.418 -47.918 1.00 59.41 110 ARG A CA 1
ATOM 831 C C . ARG A 1 110 ? -9.880 25.807 -48.848 1.00 59.41 110 ARG A C 1
ATOM 833 O O . ARG A 1 110 ? -9.961 25.308 -49.967 1.00 59.41 110 ARG A O 1
ATOM 840 N N . THR A 1 111 ? -10.778 26.669 -48.382 1.00 64.50 111 THR A N 1
ATOM 841 C CA . THR A 1 111 ? -11.804 27.281 -49.225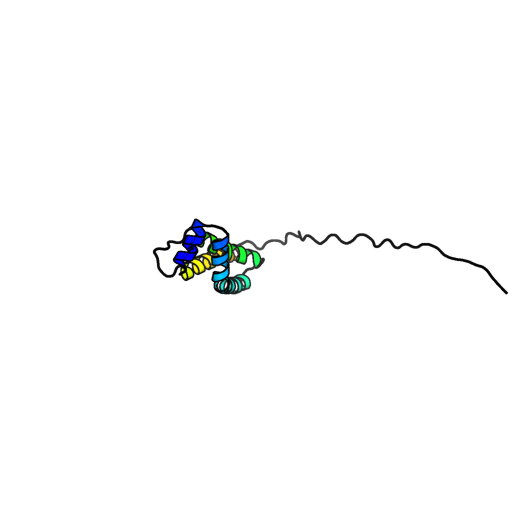 1.00 64.50 111 THR A CA 1
ATOM 842 C C . THR A 1 111 ? -11.140 28.320 -50.124 1.00 64.50 111 THR A C 1
ATOM 844 O O . THR A 1 111 ? -11.026 29.500 -49.813 1.00 64.50 111 THR A O 1
ATOM 847 N N . SER A 1 112 ? -10.657 27.871 -51.279 1.00 66.38 112 SER A N 1
ATOM 848 C CA . SER A 1 112 ? -10.488 28.763 -52.420 1.00 66.38 112 SER A CA 1
ATOM 849 C C . SER A 1 112 ? -11.877 29.088 -52.973 1.00 66.38 112 SER A C 1
ATOM 851 O O . SER A 1 112 ? -12.495 28.234 -53.607 1.00 66.38 112 SER A O 1
ATOM 853 N N . SER A 1 113 ? -12.374 30.307 -52.757 1.00 59.94 113 SER A N 1
ATOM 854 C CA . SER A 1 113 ? -13.557 30.809 -53.464 1.00 59.94 113 SER A CA 1
ATOM 855 C C . SER A 1 113 ? -13.318 32.196 -54.072 1.00 59.94 113 SER A C 1
ATOM 857 O O . SER A 1 113 ? -13.615 33.220 -53.468 1.00 59.94 113 SER A O 1
ATOM 859 N N . TRP A 1 114 ? -12.808 32.130 -55.305 1.00 48.88 114 TRP A N 1
ATOM 860 C CA . TRP A 1 114 ? -13.141 32.912 -56.505 1.00 48.88 114 TRP A CA 1
ATOM 861 C C . TRP A 1 114 ? -12.751 34.402 -56.665 1.00 48.88 114 TRP A C 1
ATOM 863 O O . TRP A 1 114 ? -12.771 35.175 -55.711 1.00 48.88 114 TRP A O 1
ATOM 873 N N . PRO A 1 115 ? -12.403 34.814 -57.909 1.00 61.06 115 PRO A N 1
ATOM 874 C CA . PRO A 1 115 ? -11.893 36.132 -58.259 1.00 61.06 115 PRO A CA 1
ATOM 875 C C . PRO A 1 115 ? -13.021 37.104 -58.636 1.00 61.06 115 PRO A C 1
ATOM 877 O O . PRO A 1 115 ? -14.003 36.728 -59.276 1.00 61.06 115 PRO A O 1
ATOM 880 N N . ARG A 1 116 ? -12.841 38.393 -58.336 1.00 56.22 116 ARG A N 1
ATOM 881 C CA . ARG A 1 116 ? -13.632 39.470 -58.947 1.00 56.22 116 ARG A CA 1
ATOM 882 C C . ARG A 1 116 ? -12.767 40.174 -59.988 1.00 56.22 116 ARG A C 1
ATOM 884 O O . ARG A 1 116 ? -11.952 41.024 -59.646 1.00 56.22 116 ARG A O 1
ATOM 891 N N . GLN A 1 117 ? -12.928 39.787 -61.251 1.00 60.16 117 GLN A N 1
ATOM 892 C CA . GLN A 1 117 ? -12.424 40.568 -62.375 1.00 60.16 117 GLN A CA 1
ATOM 893 C C . GLN A 1 117 ? -13.401 41.700 -62.726 1.00 60.16 117 GLN A C 1
ATOM 895 O O . GLN A 1 117 ? -14.615 41.503 -62.739 1.00 60.16 117 GLN A O 1
ATOM 900 N N . SER A 1 118 ? -12.788 42.836 -63.078 1.00 51.66 118 SER A N 1
ATOM 901 C CA . SER A 1 118 ? -13.170 43.839 -64.090 1.00 51.66 118 SER A CA 1
ATOM 902 C C . SER A 1 118 ? -14.399 44.738 -63.900 1.00 51.66 118 SER A C 1
ATOM 904 O O . SER A 1 118 ? -15.531 44.274 -63.955 1.00 51.66 118 SER A O 1
ATOM 906 N N . ALA A 1 119 ? -14.134 46.053 -63.848 1.00 48.97 119 ALA A N 1
ATOM 907 C CA . ALA A 1 119 ? -14.608 47.082 -64.802 1.00 48.97 119 ALA A CA 1
ATOM 908 C C . ALA A 1 119 ? -14.056 48.456 -64.339 1.00 48.97 119 ALA A C 1
ATOM 910 O O . ALA A 1 119 ? -14.387 48.920 -63.257 1.00 48.97 119 ALA A O 1
ATOM 911 N N . SER A 1 120 ? -12.971 48.975 -64.925 1.00 50.72 120 SER A N 1
ATOM 912 C CA . SER A 1 120 ? -12.931 49.909 -66.068 1.00 50.72 120 SER A CA 1
ATOM 913 C C . SER A 1 120 ? -13.502 51.317 -65.808 1.00 50.72 120 SER A C 1
ATOM 915 O O . SER A 1 120 ? -14.709 51.471 -65.690 1.00 50.72 120 SER A O 1
ATOM 917 N N . ARG A 1 121 ? -12.592 52.306 -65.882 1.00 43.88 121 ARG A N 1
ATOM 918 C CA . ARG A 1 121 ? -12.731 53.672 -66.438 1.00 43.88 121 ARG A CA 1
ATOM 919 C C . ARG A 1 121 ? -13.911 54.549 -65.986 1.00 43.88 121 ARG A C 1
ATOM 921 O O . ARG A 1 121 ? -15.045 54.323 -66.392 1.00 43.88 121 ARG A O 1
ATOM 928 N N . SER A 1 122 ? -13.584 55.720 -65.438 1.00 54.72 122 SER A N 1
ATOM 929 C CA . SER A 1 122 ? -13.533 56.991 -66.193 1.00 54.72 122 SER A CA 1
ATOM 930 C C . SER A 1 122 ? -12.680 58.013 -65.454 1.00 54.72 122 SER A C 1
ATOM 932 O O . SER A 1 122 ? -12.642 57.926 -64.208 1.00 54.72 122 SER A O 1
#

Foldseek 3Di:
DVLVLLVCCQVVNDVSLVVNCVVCVVLLVVLLVVLLVQAPDDSVVLSVQLSVQLSVCSNDPDSVDPDSSVVSSVSSNVRSVVVRVCRVVDDDDDDPPDDDDPPDDPDPDPPPDDDDDDDDDD

Secondary structure (DSSP, 8-state):
-HHHHHHHHHHH-HHHHHHHHHHHHHHHHHHHHHHHTT-SS-HHHHHHHHHHHHHHHHHH--TTSS-HHHHHHHHHHHHHHHHHHHHHHS----------PPPPP-----------------

Radius of gyration: 27.61 Å; chains: 1; bounding box: 33×67×85 Å